Protein AF-A0A960NJ30-F1 (afdb_monomer_lite)

Radius of gyration: 24.07 Å; chains: 1; bounding box: 34×36×84 Å

pLDDT: mean 75.39, std 14.44, range [45.78, 93.19]

Secondary structure (DSSP, 8-state):
----------------------------GGG-SEEEE-SSEEEEEEEE--SSSTT-EEEEEEEESSSPPPHHHHHHHHHHH-TT---

Sequence (87 aa):
MQRIIRSGLWLSTAFLLTLPLKAEILLDWSEVDAAVGSGANHAGLVIDWNDGSAQDTLRWSIAWDQTPGSVADLLLALEVLDPRFDA

Foldseek 3Di:
DDDDDDDDDDDDDDPPPPPPPCQDDCPDPVPAPEEEDDADDKDKDKAQCVPPDPPRIHIYMYHDHDDDDDVVNVLVVCVVVPVVSPD

Structure (mmCIF, N/CA/C/O backbone):
data_AF-A0A960NJ30-F1
#
_entry.id   AF-A0A960NJ30-F1
#
loop_
_atom_site.group_PDB
_atom_site.id
_atom_site.type_symbol
_atom_site.label_atom_id
_atom_site.label_alt_id
_atom_site.label_comp_id
_atom_site.label_asym_id
_atom_site.label_entity_id
_atom_site.label_seq_id
_atom_site.pdbx_PDB_ins_code
_atom_site.Cartn_x
_atom_site.Cartn_y
_atom_site.Cartn_z
_atom_site.occupancy
_atom_site.B_iso_or_equiv
_atom_site.auth_seq_id
_atom_site.auth_comp_id
_atom_site.auth_asym_id
_atom_site.auth_atom_id
_atom_site.pdbx_PDB_model_num
ATOM 1 N N . MET A 1 1 ? -18.250 22.774 68.607 1.00 46.44 1 MET A N 1
ATOM 2 C CA . MET A 1 1 ? -19.389 22.916 67.672 1.00 46.44 1 MET A CA 1
ATOM 3 C C . MET A 1 1 ? -18.975 23.915 66.590 1.00 46.44 1 MET A C 1
ATOM 5 O O . MET A 1 1 ? -19.162 25.111 66.757 1.00 46.44 1 MET A O 1
ATOM 9 N N . GLN A 1 2 ? -18.273 23.444 65.552 1.00 45.78 2 GLN A N 1
ATOM 10 C CA . GLN A 1 2 ? -17.752 24.266 64.448 1.00 45.78 2 GLN A CA 1
ATOM 11 C C . GLN A 1 2 ? -18.506 23.926 63.159 1.00 45.78 2 GLN A C 1
ATOM 13 O O . GLN A 1 2 ? -18.844 22.772 62.906 1.00 45.78 2 GLN A O 1
ATOM 18 N N . ARG A 1 3 ? -18.850 24.979 62.417 1.00 47.97 3 ARG A N 1
ATOM 19 C CA . ARG A 1 3 ? -19.848 25.006 61.345 1.00 47.97 3 ARG A CA 1
ATOM 20 C C . ARG A 1 3 ? -19.255 24.470 60.042 1.00 47.97 3 ARG A C 1
ATOM 22 O O . ARG A 1 3 ? -18.226 24.947 59.581 1.00 47.97 3 ARG A O 1
ATOM 29 N N . ILE A 1 4 ? -19.952 23.503 59.458 1.00 54.94 4 ILE A N 1
ATOM 30 C CA . ILE A 1 4 ? -19.716 22.950 58.124 1.00 54.94 4 ILE A CA 1
ATOM 31 C C . ILE A 1 4 ? -20.115 24.025 57.102 1.00 54.94 4 ILE A C 1
ATOM 33 O O . ILE A 1 4 ? -21.279 24.423 57.069 1.00 54.94 4 ILE A O 1
ATOM 37 N N . ILE A 1 5 ? -19.181 24.489 56.268 1.00 60.12 5 ILE A N 1
ATOM 38 C CA . ILE A 1 5 ? -19.494 25.334 55.107 1.00 60.12 5 ILE A CA 1
ATOM 39 C C . ILE A 1 5 ? -19.490 24.432 53.872 1.00 60.12 5 ILE A C 1
ATOM 41 O O . ILE A 1 5 ? -18.446 23.994 53.398 1.00 60.12 5 ILE A O 1
ATOM 45 N N . ARG A 1 6 ? -20.699 24.119 53.397 1.00 59.62 6 ARG A N 1
ATOM 46 C CA . ARG A 1 6 ? -20.987 23.487 52.107 1.00 59.62 6 ARG A CA 1
ATOM 47 C C . ARG A 1 6 ? -21.203 24.591 51.079 1.00 59.62 6 ARG A C 1
ATOM 49 O O . ARG A 1 6 ? -22.206 25.278 51.205 1.00 59.62 6 ARG A O 1
ATOM 56 N N . SER A 1 7 ? -20.335 24.693 50.074 1.00 54.56 7 SER A N 1
ATOM 57 C CA . SER A 1 7 ? -20.625 25.380 48.803 1.00 54.56 7 SER A CA 1
ATOM 58 C C . SER A 1 7 ? -19.691 24.852 47.711 1.00 54.56 7 SER A C 1
ATOM 60 O O . SER A 1 7 ? -18.701 25.489 47.366 1.00 54.56 7 SER A O 1
ATOM 62 N N . GLY A 1 8 ? -19.977 23.650 47.211 1.00 56.25 8 GLY A N 1
ATOM 63 C CA . GLY A 1 8 ? -19.378 23.125 45.986 1.00 56.25 8 GLY A CA 1
ATOM 64 C C . GLY A 1 8 ? -20.275 23.455 44.796 1.00 56.25 8 GLY A C 1
ATOM 65 O O . GLY A 1 8 ? -21.384 22.942 44.707 1.00 56.25 8 GLY A O 1
ATOM 66 N N . LEU A 1 9 ? -19.801 24.327 43.915 1.00 53.28 9 LEU A N 1
ATOM 67 C CA . LEU A 1 9 ? -20.273 24.551 42.544 1.00 53.28 9 LEU A CA 1
ATOM 68 C C . LEU A 1 9 ? -19.055 25.192 41.854 1.00 53.28 9 LEU A C 1
ATOM 70 O O . LEU A 1 9 ? -18.442 26.078 42.438 1.00 53.28 9 LEU A O 1
ATOM 74 N N . TRP A 1 10 ? -18.541 24.704 40.731 1.00 50.81 10 TRP A N 1
ATOM 75 C CA . TRP A 1 10 ? -19.189 24.778 39.430 1.00 50.81 10 TRP A CA 1
ATOM 76 C C . TRP A 1 10 ? -18.789 23.600 38.536 1.00 50.81 10 TRP A C 1
ATOM 78 O O . TRP A 1 10 ? -17.611 23.303 38.350 1.00 50.81 10 TRP A O 1
ATOM 88 N N . LEU A 1 11 ? -19.810 22.955 37.975 1.00 57.03 11 LEU A N 1
ATOM 89 C CA . LEU A 1 11 ? -19.723 21.969 36.910 1.00 57.03 11 LEU A CA 1
ATOM 90 C C . LEU A 1 11 ? -19.535 22.743 35.593 1.00 57.03 11 LEU A C 1
ATOM 92 O O . LEU A 1 11 ? -20.507 23.238 35.027 1.00 57.03 11 LEU A O 1
ATOM 96 N N . SER A 1 12 ? -18.295 22.917 35.136 1.00 58.69 12 SER A N 1
ATOM 97 C CA . SER A 1 12 ? -18.037 23.480 33.807 1.00 58.69 12 SER A CA 1
ATOM 98 C C . SER A 1 12 ? -17.922 22.353 32.792 1.00 58.69 12 SER A C 1
ATOM 100 O O . SER A 1 12 ? -16.932 21.628 32.738 1.00 58.69 12 SER A O 1
ATOM 102 N N . THR A 1 13 ? -18.979 22.224 31.999 1.00 59.28 13 THR A N 1
ATOM 103 C CA . THR A 1 13 ? -19.076 21.434 30.777 1.00 59.28 13 THR A CA 1
ATOM 104 C C . THR A 1 13 ? -17.933 21.776 29.823 1.00 59.28 13 THR A C 1
ATOM 106 O O . THR A 1 13 ? -17.922 22.840 29.212 1.00 59.28 13 THR A O 1
ATOM 109 N N . ALA A 1 14 ? -17.001 20.848 29.651 1.00 57.72 14 ALA A N 1
ATOM 110 C CA . ALA A 1 14 ? -16.150 20.782 28.474 1.00 57.72 14 ALA A CA 1
ATOM 111 C C . ALA A 1 14 ? -16.074 19.317 28.039 1.00 57.72 14 ALA A C 1
ATOM 113 O O . ALA A 1 14 ? -15.077 18.636 28.255 1.00 57.72 14 ALA A O 1
ATOM 114 N N . PHE A 1 15 ? -17.156 18.817 27.435 1.00 53.38 15 PHE A N 1
ATOM 115 C CA . PHE A 1 15 ? -17.035 17.674 26.536 1.00 53.38 15 PHE A CA 1
ATOM 116 C C . PHE A 1 15 ? -16.394 18.210 25.254 1.00 53.38 15 PHE A C 1
ATOM 118 O O . PHE A 1 15 ? -17.069 18.558 24.288 1.00 53.38 15 PHE A O 1
ATOM 125 N N . LEU A 1 16 ? -15.075 18.401 25.311 1.00 53.75 16 LEU A N 1
ATOM 126 C CA . LEU A 1 16 ? -14.260 18.535 24.116 1.00 53.75 16 LEU A CA 1
ATOM 127 C C . LEU A 1 16 ? -14.486 17.247 23.329 1.00 53.75 16 LEU A C 1
ATOM 129 O O . LEU A 1 16 ? -14.100 16.174 23.788 1.00 53.75 16 LEU A O 1
ATOM 133 N N . LEU A 1 17 ? -15.155 17.357 22.179 1.00 55.94 17 LEU A N 1
ATOM 134 C CA . LEU A 1 17 ? -15.127 16.324 21.153 1.00 55.94 17 LEU A CA 1
ATOM 135 C C . LEU A 1 17 ? -13.655 16.087 20.800 1.00 55.94 17 LEU A C 1
ATOM 137 O O . LEU A 1 17 ? -13.074 16.792 19.978 1.00 55.94 17 LEU A O 1
ATOM 141 N N . THR A 1 18 ? -13.035 15.107 21.443 1.00 58.72 18 THR A N 1
ATOM 142 C CA . THR A 1 18 ? -11.797 14.513 20.965 1.00 58.72 18 THR A CA 1
ATOM 143 C C . THR A 1 18 ? -12.199 13.538 19.875 1.00 58.72 18 THR A C 1
ATOM 145 O O . THR A 1 18 ? -12.418 12.361 20.144 1.00 58.72 18 THR A O 1
ATOM 14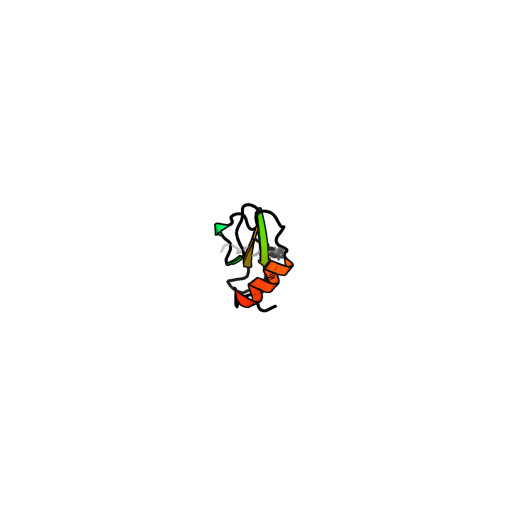8 N N . LEU A 1 19 ? -12.370 14.033 18.652 1.00 60.31 19 LEU A N 1
ATOM 149 C CA . LEU A 1 19 ? -12.276 13.152 17.497 1.00 60.31 19 LEU A CA 1
ATOM 150 C C . LEU A 1 19 ? -10.779 12.943 17.249 1.00 60.31 19 LEU A C 1
ATOM 152 O O . LEU A 1 19 ? -10.109 13.909 16.870 1.00 60.31 19 LEU A O 1
ATOM 156 N N . PRO A 1 20 ? -10.213 11.746 17.489 1.00 55.16 20 PRO A N 1
ATOM 157 C CA . PRO A 1 20 ? -8.912 11.438 16.933 1.00 55.16 20 PRO A CA 1
ATOM 158 C C . PRO A 1 20 ? -9.111 11.286 15.423 1.00 55.16 20 PRO A C 1
ATOM 160 O O . PRO A 1 20 ? -9.517 10.234 14.952 1.00 55.16 20 PRO A O 1
ATOM 163 N N . LEU A 1 21 ? -8.872 12.341 14.644 1.00 51.69 21 LEU A N 1
ATOM 164 C CA . LEU A 1 21 ? -8.665 12.158 13.210 1.00 51.69 21 LEU A CA 1
ATOM 165 C C . LEU A 1 21 ? -7.227 11.655 13.049 1.00 51.69 21 LEU A C 1
ATOM 167 O O . LEU A 1 21 ? -6.300 12.461 12.971 1.00 51.69 21 LEU A O 1
ATOM 171 N N . LYS A 1 22 ? -7.025 10.336 13.111 1.00 55.44 22 LYS A N 1
ATOM 172 C CA . LYS A 1 22 ? -5.696 9.722 13.049 1.00 55.44 22 LYS A CA 1
ATOM 173 C C . LYS A 1 22 ? -5.435 9.128 11.663 1.00 55.44 22 LYS A C 1
ATOM 175 O O . LYS A 1 22 ? -5.082 7.967 11.549 1.00 55.44 22 LYS A O 1
ATOM 180 N N . ALA A 1 23 ? -5.489 9.965 10.626 1.00 56.00 23 ALA A N 1
ATOM 181 C CA . ALA A 1 23 ? -4.900 9.584 9.346 1.00 56.00 23 ALA A CA 1
ATOM 182 C C . ALA A 1 23 ? -3.384 9.411 9.546 1.00 56.00 23 ALA A C 1
ATOM 184 O O . ALA A 1 23 ? -2.645 10.391 9.679 1.00 56.00 23 ALA A O 1
ATOM 185 N N . GLU A 1 24 ? -2.930 8.165 9.656 1.00 63.06 24 GLU A N 1
ATOM 186 C CA . GLU A 1 24 ? -1.514 7.854 9.795 1.00 63.06 24 GLU A CA 1
ATOM 187 C C . GLU A 1 24 ? -0.846 8.048 8.431 1.00 63.06 24 GLU A C 1
ATOM 189 O O . GLU A 1 24 ? -1.239 7.451 7.433 1.00 63.06 24 GLU A O 1
ATOM 194 N N . ILE A 1 25 ? 0.127 8.952 8.361 1.00 64.12 25 ILE A N 1
ATOM 195 C CA . ILE A 1 25 ? 0.930 9.132 7.151 1.00 64.12 25 ILE A CA 1
ATOM 196 C C . ILE A 1 25 ? 1.913 7.963 7.091 1.00 64.12 25 ILE A C 1
ATOM 198 O O . ILE A 1 25 ? 2.535 7.652 8.103 1.00 64.12 25 ILE A O 1
ATOM 202 N N . LEU A 1 26 ? 2.083 7.350 5.918 1.00 67.38 26 LEU A N 1
ATOM 203 C CA . LEU A 1 26 ? 3.176 6.405 5.692 1.00 67.38 26 LEU A CA 1
ATOM 204 C C . LEU A 1 26 ? 4.502 7.176 5.736 1.00 67.38 26 LEU A C 1
ATOM 206 O O . LEU A 1 26 ? 4.805 7.931 4.808 1.00 67.38 26 LEU A O 1
ATOM 210 N N . LEU A 1 27 ? 5.259 7.039 6.824 1.00 67.56 27 LEU A N 1
ATOM 211 C CA . LEU A 1 27 ? 6.525 7.759 7.005 1.00 67.56 27 LEU A CA 1
ATOM 212 C C . LEU A 1 27 ? 7.733 6.892 6.637 1.00 67.56 27 LEU A C 1
ATOM 214 O O . LEU A 1 27 ? 8.776 7.433 6.267 1.00 67.56 27 LEU A O 1
ATOM 218 N N . ASP A 1 28 ? 7.575 5.568 6.688 1.00 82.06 28 ASP A N 1
ATOM 219 C CA . ASP A 1 28 ? 8.579 4.584 6.293 1.00 82.06 28 ASP A CA 1
ATOM 220 C C . ASP A 1 28 ? 7.935 3.445 5.478 1.00 82.06 28 ASP A C 1
ATOM 222 O O . ASP A 1 28 ? 6.852 2.953 5.787 1.00 82.06 28 ASP A O 1
ATOM 226 N N . TRP A 1 29 ? 8.622 2.990 4.430 1.00 82.62 29 TRP A N 1
ATOM 227 C CA . TRP A 1 29 ? 8.201 1.852 3.610 1.00 82.62 29 TRP A CA 1
ATOM 228 C C . TRP A 1 29 ? 8.250 0.521 4.365 1.00 82.62 29 TRP A C 1
ATOM 230 O O . TRP A 1 29 ? 7.619 -0.441 3.934 1.00 82.62 29 TRP A O 1
ATOM 240 N N . SER A 1 30 ? 8.967 0.456 5.491 1.00 83.25 30 SER A N 1
ATOM 241 C CA . SER A 1 30 ? 8.935 -0.701 6.392 1.00 83.25 30 SER A CA 1
ATOM 242 C C . SER A 1 30 ? 7.579 -0.894 7.090 1.00 83.25 30 SER A C 1
ATOM 244 O O . SER A 1 30 ? 7.290 -1.993 7.556 1.00 83.25 30 SER A O 1
ATOM 246 N N . GLU A 1 31 ? 6.733 0.142 7.119 1.00 84.06 31 GLU A N 1
ATOM 247 C CA . GLU A 1 31 ? 5.394 0.118 7.723 1.00 84.06 31 GLU A CA 1
ATOM 248 C C . GLU A 1 31 ? 4.323 -0.428 6.767 1.00 84.06 31 GLU A C 1
ATOM 250 O O . GLU A 1 31 ? 3.164 -0.566 7.149 1.00 84.06 31 GLU A O 1
ATOM 255 N N . VAL A 1 32 ? 4.682 -0.717 5.515 1.00 87.31 32 VAL A N 1
ATOM 256 C CA . VAL A 1 32 ? 3.753 -1.241 4.514 1.00 87.31 32 VAL A CA 1
ATOM 257 C C . VAL A 1 32 ? 3.367 -2.682 4.850 1.00 87.31 32 VAL A C 1
ATOM 259 O O . VAL A 1 32 ? 4.2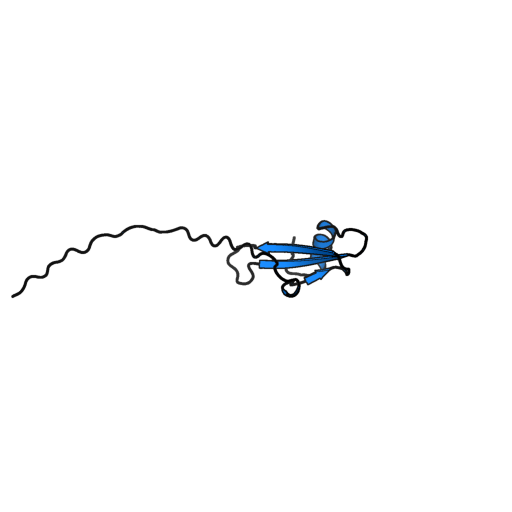25 -3.555 4.968 1.00 87.31 32 VAL A O 1
ATOM 262 N N . ASP A 1 33 ? 2.064 -2.944 4.920 1.00 86.88 33 ASP A N 1
ATOM 263 C CA . ASP A 1 33 ? 1.513 -4.271 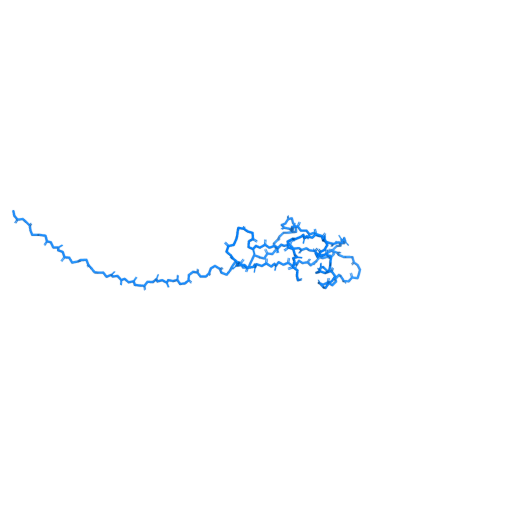5.177 1.00 86.88 33 ASP A CA 1
ATOM 264 C C . ASP A 1 33 ? 1.663 -5.210 3.968 1.00 86.88 33 ASP A C 1
ATOM 266 O O . ASP A 1 33 ? 1.973 -6.391 4.132 1.00 86.88 33 ASP A O 1
ATOM 270 N N . ALA A 1 34 ? 1.459 -4.693 2.749 1.00 87.06 34 ALA A N 1
ATOM 271 C CA . ALA A 1 34 ? 1.757 -5.418 1.512 1.00 87.06 34 ALA A CA 1
ATOM 272 C C . ALA A 1 34 ? 2.218 -4.492 0.375 1.00 87.06 34 ALA A C 1
ATOM 274 O O . ALA A 1 34 ? 1.726 -3.375 0.199 1.00 87.06 34 ALA A O 1
ATOM 275 N N . ALA A 1 35 ? 3.179 -4.972 -0.415 1.00 88.31 35 ALA A N 1
ATOM 276 C CA . ALA A 1 35 ? 3.805 -4.222 -1.498 1.00 88.31 35 ALA A CA 1
ATOM 277 C C . ALA A 1 35 ? 3.652 -4.945 -2.841 1.00 88.31 35 ALA A C 1
ATOM 279 O O . ALA A 1 35 ? 3.745 -6.172 -2.915 1.00 88.31 35 ALA A O 1
ATOM 280 N N . VAL A 1 36 ? 3.459 -4.169 -3.907 1.00 90.31 36 VAL A N 1
ATOM 281 C CA . VAL A 1 36 ? 3.299 -4.648 -5.283 1.00 90.31 36 VAL A CA 1
ATOM 282 C C . VAL A 1 36 ? 4.422 -4.109 -6.162 1.00 90.31 36 VAL A C 1
ATOM 284 O O . VAL A 1 36 ? 4.758 -2.927 -6.120 1.00 90.31 36 VAL A O 1
ATOM 287 N N . GLY A 1 37 ? 4.972 -4.965 -7.019 1.00 89.06 37 GLY A N 1
ATOM 288 C CA . GLY A 1 37 ? 5.975 -4.567 -8.003 1.00 89.06 37 GLY A CA 1
ATOM 289 C C . GLY A 1 37 ? 7.379 -4.378 -7.426 1.00 89.06 37 GLY A C 1
ATOM 290 O O . GLY A 1 37 ? 7.706 -4.832 -6.331 1.00 89.06 37 GLY A O 1
ATOM 291 N N . SER A 1 38 ? 8.234 -3.739 -8.219 1.00 89.81 38 SER A N 1
ATOM 292 C CA . SER A 1 38 ? 9.635 -3.478 -7.896 1.00 89.81 38 SER A CA 1
ATOM 293 C C . SER A 1 38 ? 10.131 -2.265 -8.672 1.00 89.81 38 SER A C 1
ATOM 295 O O . SER A 1 38 ? 9.753 -2.080 -9.830 1.00 89.81 38 SER A O 1
ATOM 297 N N . GLY A 1 39 ? 11.028 -1.493 -8.072 1.00 91.12 39 GLY A N 1
ATOM 298 C CA . GLY A 1 39 ? 11.731 -0.408 -8.744 1.00 91.12 39 GLY A CA 1
ATOM 299 C C . GLY A 1 39 ? 12.083 0.724 -7.794 1.00 91.12 39 GLY A C 1
ATOM 300 O O . GLY A 1 39 ? 11.802 0.638 -6.603 1.00 91.12 39 GLY A O 1
ATOM 301 N N . ALA A 1 40 ? 12.729 1.760 -8.321 1.00 90.38 40 ALA A N 1
ATOM 302 C CA . ALA A 1 40 ? 13.213 2.892 -7.530 1.00 90.38 40 ALA A CA 1
ATOM 303 C C . ALA A 1 40 ? 12.130 3.929 -7.179 1.00 90.38 40 ALA A C 1
ATOM 305 O O . ALA A 1 40 ? 12.307 4.705 -6.238 1.00 90.38 40 ALA A O 1
ATOM 306 N N . ASN A 1 41 ? 11.034 3.985 -7.937 1.00 89.81 41 ASN A N 1
ATOM 307 C CA . ASN A 1 41 ? 9.912 4.871 -7.642 1.00 89.81 41 ASN A CA 1
ATOM 308 C C . ASN A 1 41 ? 8.849 4.119 -6.849 1.00 89.81 41 ASN A C 1
ATOM 310 O O . ASN A 1 41 ? 8.598 2.945 -7.113 1.00 89.81 41 ASN A O 1
ATOM 314 N N . HIS A 1 42 ? 8.189 4.821 -5.930 1.00 88.38 42 HIS A N 1
ATOM 315 C CA . HIS A 1 42 ? 7.189 4.241 -5.043 1.00 88.38 42 HIS A CA 1
ATOM 316 C C . HIS A 1 42 ? 5.985 5.165 -4.871 1.00 88.38 42 HIS A C 1
ATOM 318 O O . HIS A 1 42 ? 6.116 6.391 -4.876 1.00 88.38 42 HIS A O 1
ATOM 324 N N . ALA A 1 43 ? 4.822 4.563 -4.651 1.00 87.25 43 ALA A N 1
ATOM 325 C CA . ALA A 1 43 ? 3.634 5.228 -4.139 1.00 87.25 43 ALA A CA 1
ATOM 326 C C . ALA A 1 43 ? 3.035 4.391 -3.009 1.00 87.25 43 ALA A C 1
ATOM 328 O O . ALA A 1 43 ? 3.048 3.161 -3.069 1.00 87.25 43 ALA A O 1
ATOM 329 N N . GLY A 1 44 ? 2.516 5.070 -1.989 1.00 87.44 44 GLY A N 1
ATOM 330 C CA . GLY A 1 44 ? 1.828 4.458 -0.858 1.00 87.44 44 GLY A CA 1
ATOM 331 C C . GLY A 1 44 ? 0.336 4.775 -0.883 1.00 87.44 44 GLY A C 1
ATOM 332 O O . GLY A 1 44 ? -0.056 5.890 -1.228 1.00 87.44 44 GLY A O 1
ATOM 333 N N . LEU A 1 45 ? -0.478 3.801 -0.490 1.00 86.75 45 LEU A N 1
ATOM 334 C CA . LEU A 1 45 ? -1.894 3.958 -0.185 1.00 86.75 45 LEU A CA 1
ATOM 335 C C . LEU A 1 45 ? -2.086 3.627 1.292 1.00 86.75 45 LEU A C 1
ATOM 337 O O . LEU A 1 45 ? -1.764 2.523 1.720 1.00 86.75 45 LEU A O 1
ATOM 341 N N . VAL A 1 46 ? -2.617 4.574 2.058 1.00 87.25 46 VAL A N 1
ATOM 342 C CA . VAL A 1 46 ? -2.994 4.344 3.454 1.00 87.25 46 VAL A CA 1
ATOM 343 C C . VAL A 1 46 ? -4.478 4.607 3.593 1.00 87.25 46 VAL A C 1
ATOM 345 O O . VAL A 1 46 ? -4.955 5.664 3.175 1.00 87.25 46 VAL A O 1
ATOM 348 N N . ILE A 1 47 ? -5.196 3.647 4.165 1.00 83.94 47 ILE A N 1
ATOM 349 C CA . ILE A 1 47 ? -6.611 3.789 4.487 1.00 83.94 47 ILE A CA 1
ATOM 350 C C . ILE A 1 47 ? -6.764 3.630 5.991 1.00 83.94 47 ILE A C 1
ATOM 352 O O . ILE A 1 47 ? -6.418 2.589 6.545 1.00 83.94 47 ILE A O 1
ATOM 356 N N . ASP A 1 48 ? -7.274 4.683 6.623 1.00 83.88 48 ASP A N 1
ATOM 357 C CA . ASP A 1 48 ? -7.789 4.651 7.986 1.00 83.88 48 ASP A CA 1
ATOM 358 C C . ASP A 1 48 ? -9.313 4.487 7.913 1.00 83.88 48 ASP A C 1
ATOM 360 O O . ASP A 1 48 ? -10.023 5.383 7.447 1.00 83.88 48 ASP A O 1
ATOM 364 N N . TRP A 1 49 ? -9.799 3.312 8.300 1.00 80.31 49 TRP A N 1
ATOM 365 C CA . TRP A 1 49 ? -11.210 2.944 8.276 1.00 80.31 49 TRP A CA 1
ATOM 366 C C . TRP A 1 49 ? -11.995 3.610 9.401 1.00 80.31 49 TRP A C 1
ATOM 368 O O . TRP A 1 49 ? -13.191 3.858 9.233 1.00 80.31 49 TRP A O 1
ATOM 378 N N . ASN A 1 50 ? -11.326 3.928 10.519 1.00 75.69 50 ASN A N 1
ATOM 379 C CA . ASN A 1 50 ? -11.935 4.511 11.714 1.00 75.69 50 ASN A CA 1
ATOM 380 C C . ASN A 1 50 ? -13.253 3.798 12.104 1.00 75.69 50 ASN A C 1
ATOM 382 O O . ASN A 1 50 ? -14.257 4.439 12.433 1.00 75.69 50 ASN A O 1
ATOM 386 N N . ASP A 1 51 ? -13.269 2.464 12.011 1.00 73.69 51 ASP A N 1
ATOM 387 C CA . ASP A 1 51 ? -14.444 1.627 12.280 1.00 73.69 51 ASP A CA 1
ATOM 388 C C . ASP A 1 51 ? -14.544 1.215 13.759 1.00 73.69 51 ASP A C 1
ATOM 390 O O . ASP A 1 51 ? -15.537 0.620 14.189 1.00 73.69 51 ASP A O 1
ATOM 394 N N . GLY A 1 52 ? -13.550 1.609 14.561 1.00 70.62 52 GLY A N 1
ATOM 395 C CA . GLY A 1 52 ? -13.468 1.331 15.988 1.00 70.62 52 GLY A CA 1
ATOM 396 C C . GLY A 1 52 ? -12.825 -0.022 16.293 1.00 70.62 52 GLY A C 1
ATOM 397 O O . GLY A 1 52 ? -12.980 -0.520 17.415 1.00 70.62 52 GLY A O 1
ATOM 398 N N . SER A 1 53 ? -12.134 -0.630 15.323 1.00 67.31 53 SER A N 1
ATOM 399 C CA . SER A 1 53 ? -11.416 -1.894 15.470 1.00 67.31 53 SER A CA 1
ATOM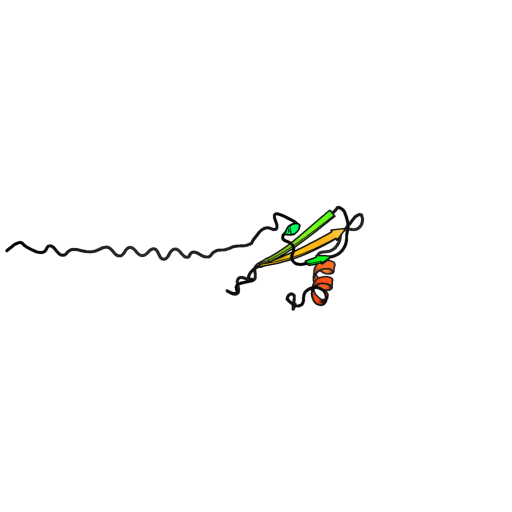 400 C C . SER A 1 53 ? -9.915 -1.682 15.711 1.00 67.31 53 SER A C 1
ATOM 402 O O . SER A 1 53 ? -9.334 -0.645 15.444 1.00 67.31 53 SER A O 1
ATOM 404 N N . ALA A 1 54 ? -9.213 -2.684 16.246 1.00 62.88 54 ALA A N 1
ATOM 405 C CA . ALA A 1 54 ? -7.791 -2.522 16.579 1.00 62.88 54 ALA A CA 1
ATOM 406 C C . ALA A 1 54 ? -6.850 -2.414 15.353 1.00 62.88 54 ALA A C 1
ATOM 408 O O . ALA A 1 54 ? -5.681 -2.070 15.526 1.00 62.88 54 ALA A O 1
ATOM 409 N N . GLN A 1 55 ? -7.326 -2.719 14.139 1.00 66.19 55 GLN A N 1
ATOM 410 C CA . GLN A 1 55 ? -6.595 -2.526 12.878 1.00 66.19 55 GLN A CA 1
ATOM 411 C C . GLN A 1 55 ? -7.280 -1.450 12.029 1.00 66.19 55 GLN A C 1
ATOM 413 O O . GLN A 1 55 ? -7.583 -1.667 10.861 1.00 66.19 55 GLN A O 1
ATOM 418 N N . ASP A 1 56 ? -7.493 -0.274 12.620 1.00 78.19 56 ASP A N 1
ATOM 419 C CA . ASP A 1 56 ? -8.139 0.848 11.935 1.00 78.19 56 ASP A CA 1
ATOM 420 C C . ASP A 1 56 ? -7.359 1.321 10.693 1.00 78.19 56 ASP A C 1
ATOM 422 O O . ASP A 1 56 ? -7.941 1.957 9.828 1.00 78.19 56 ASP A O 1
ATOM 426 N N . THR A 1 57 ? -6.061 1.016 10.553 1.00 83.44 57 THR A N 1
ATOM 427 C CA . THR A 1 57 ? -5.232 1.533 9.450 1.00 83.44 57 THR A CA 1
ATOM 428 C C . THR A 1 57 ? -4.490 0.438 8.690 1.00 83.44 57 THR A C 1
ATOM 430 O O . THR A 1 57 ? -3.662 -0.263 9.279 1.00 83.44 57 THR A O 1
ATOM 433 N N . LEU A 1 58 ? -4.711 0.369 7.374 1.00 87.38 58 LEU A N 1
ATOM 434 C CA . LEU A 1 58 ? -3.997 -0.504 6.437 1.00 87.38 58 LEU A CA 1
ATOM 435 C C . LEU A 1 58 ? -3.129 0.313 5.476 1.00 87.38 58 LEU A C 1
ATOM 437 O O . LEU A 1 58 ? -3.527 1.388 5.018 1.00 87.38 58 LEU A O 1
ATOM 441 N N . ARG A 1 59 ? -1.930 -0.198 5.187 1.00 89.88 59 ARG A N 1
ATOM 442 C CA . ARG A 1 59 ? -0.895 0.472 4.393 1.00 89.88 59 ARG A CA 1
ATOM 443 C C . ARG A 1 59 ? -0.427 -0.443 3.270 1.00 89.88 59 ARG A C 1
ATOM 445 O O . ARG A 1 59 ? 0.085 -1.530 3.512 1.00 89.88 59 ARG A O 1
ATOM 452 N N . TRP A 1 60 ? -0.498 0.036 2.039 1.00 91.25 60 TRP A N 1
ATOM 453 C CA . TRP A 1 60 ? -0.026 -0.684 0.862 1.00 91.25 60 TRP A CA 1
ATOM 454 C C . TRP A 1 60 ? 0.911 0.172 0.025 1.00 91.25 60 TRP A C 1
ATOM 456 O O . TRP A 1 60 ? 0.885 1.400 0.111 1.00 91.25 60 TRP A O 1
ATOM 466 N N . SER A 1 61 ? 1.739 -0.457 -0.808 1.00 91.19 61 SER A N 1
ATOM 467 C CA . SER A 1 61 ? 2.589 0.283 -1.745 1.00 91.19 61 SER A CA 1
ATOM 468 C C . SER A 1 61 ? 2.704 -0.373 -3.113 1.00 91.19 61 SER A C 1
ATOM 470 O O . SER A 1 61 ? 2.526 -1.581 -3.262 1.00 91.19 61 SER A O 1
ATOM 472 N N . ILE A 1 62 ? 3.038 0.444 -4.111 1.00 91.88 62 ILE A N 1
ATOM 473 C CA . ILE A 1 62 ? 3.435 0.007 -5.449 1.00 91.88 62 ILE A CA 1
ATOM 474 C C . ILE A 1 62 ? 4.799 0.598 -5.808 1.00 91.88 62 ILE A C 1
ATOM 476 O O . ILE A 1 62 ? 5.051 1.774 -5.543 1.00 91.88 62 ILE A O 1
ATOM 480 N N . ALA A 1 63 ? 5.668 -0.217 -6.409 1.00 91.88 63 ALA A N 1
ATOM 481 C CA . ALA A 1 63 ? 7.015 0.155 -6.834 1.00 91.88 63 ALA A CA 1
ATOM 482 C C . ALA A 1 63 ? 7.218 -0.040 -8.347 1.00 91.88 63 ALA A C 1
ATOM 484 O O . ALA A 1 63 ? 6.751 -1.032 -8.913 1.00 91.88 63 ALA A O 1
ATOM 485 N N . TRP A 1 64 ? 7.929 0.886 -9.002 1.00 93.19 64 TRP A N 1
ATOM 486 C CA . TRP A 1 64 ? 8.203 0.842 -10.445 1.00 93.19 64 TRP A CA 1
ATOM 487 C C . TRP A 1 64 ? 9.497 1.572 -10.842 1.00 93.19 64 TRP A C 1
ATOM 489 O O . TRP A 1 64 ? 9.943 2.495 -10.165 1.00 93.19 64 TRP A O 1
ATOM 499 N N . ASP A 1 65 ? 10.084 1.214 -11.989 1.00 92.06 65 ASP A N 1
ATOM 500 C CA . ASP A 1 65 ? 11.298 1.873 -12.504 1.00 92.06 65 ASP A CA 1
ATOM 501 C C . ASP A 1 65 ? 11.017 2.925 -13.583 1.00 92.06 65 ASP A C 1
ATOM 503 O O . ASP A 1 65 ? 11.365 4.090 -13.419 1.00 92.06 65 ASP A O 1
ATOM 507 N N . GLN A 1 66 ? 10.413 2.529 -14.706 1.00 88.69 66 GLN A N 1
ATOM 508 C CA . GLN A 1 66 ? 10.319 3.389 -15.899 1.00 88.69 66 GLN A CA 1
ATOM 509 C C . GLN A 1 66 ? 8.885 3.797 -16.238 1.00 88.69 66 GLN A C 1
ATOM 511 O O . GLN A 1 66 ? 8.634 4.941 -16.602 1.00 88.69 66 GLN A O 1
ATOM 516 N N . THR A 1 67 ? 7.936 2.867 -16.120 1.00 87.56 67 THR A N 1
ATOM 517 C CA . THR A 1 67 ? 6.515 3.152 -16.355 1.00 87.56 67 THR A CA 1
ATOM 518 C C . THR A 1 67 ? 5.845 3.379 -15.008 1.00 87.56 67 THR A C 1
ATOM 520 O O . THR A 1 67 ? 5.943 2.480 -14.174 1.00 87.56 67 THR A O 1
ATOM 523 N N . PRO A 1 68 ? 5.199 4.537 -14.772 1.00 78.38 68 PRO A N 1
ATOM 524 C CA . PRO A 1 68 ? 4.454 4.778 -13.546 1.00 78.38 68 PRO A CA 1
ATOM 525 C C . PRO A 1 68 ? 3.455 3.662 -13.269 1.00 78.38 68 PRO A C 1
ATOM 527 O O . PRO A 1 68 ? 2.602 3.385 -14.111 1.00 78.38 68 PRO A O 1
ATOM 530 N N . GLY A 1 69 ? 3.565 3.039 -12.096 1.00 76.12 69 GLY A N 1
ATOM 531 C CA . GLY A 1 69 ? 2.510 2.173 -11.588 1.00 76.12 69 GLY A CA 1
ATOM 532 C C . GLY A 1 69 ? 1.266 3.013 -11.310 1.00 76.12 69 GLY A C 1
ATOM 533 O O . GLY A 1 69 ? 1.367 4.095 -10.725 1.00 76.12 69 GLY A O 1
ATOM 534 N N . SER A 1 70 ? 0.094 2.557 -11.751 1.00 83.94 70 SER A N 1
ATOM 535 C CA . SER A 1 70 ? -1.158 3.230 -11.415 1.00 83.94 70 SER A CA 1
ATOM 536 C C . SER A 1 70 ? -1.630 2.801 -10.030 1.00 83.94 70 SER A C 1
ATOM 538 O O . SER A 1 70 ? -1.512 1.637 -9.650 1.00 83.94 70 SER A O 1
ATOM 540 N N . VAL A 1 71 ? -2.268 3.713 -9.295 1.00 79.69 71 VAL A N 1
ATOM 541 C CA . VAL A 1 71 ? -3.019 3.345 -8.081 1.00 79.69 71 VAL A CA 1
ATOM 542 C C . VAL A 1 71 ? -4.124 2.339 -8.418 1.00 79.69 71 VAL A C 1
ATOM 544 O O . VAL A 1 71 ? -4.417 1.470 -7.610 1.00 79.69 71 VAL A O 1
ATOM 547 N N . ALA A 1 72 ? -4.696 2.389 -9.625 1.00 85.75 72 ALA A N 1
ATOM 548 C CA . ALA A 1 72 ? -5.663 1.384 -10.063 1.00 85.75 72 ALA A CA 1
ATOM 549 C C . ALA A 1 72 ? -5.044 -0.024 -10.147 1.00 85.75 72 ALA A C 1
ATOM 551 O O . ALA A 1 72 ? -5.687 -0.989 -9.743 1.00 85.75 72 ALA A O 1
ATOM 552 N N . ASP A 1 73 ? -3.793 -0.135 -10.606 1.00 85.69 73 ASP A N 1
ATOM 553 C CA . ASP A 1 73 ? -3.079 -1.417 -10.663 1.00 85.69 73 ASP A CA 1
ATOM 554 C C . ASP A 1 73 ? -2.799 -1.946 -9.254 1.00 85.69 73 ASP A C 1
ATOM 556 O O . ASP A 1 73 ? -2.912 -3.145 -9.009 1.00 85.69 73 ASP A O 1
ATOM 560 N N . LEU A 1 74 ? -2.483 -1.045 -8.315 1.00 87.69 74 LEU A N 1
ATOM 561 C CA . LEU A 1 74 ? -2.355 -1.387 -6.901 1.00 87.69 74 LEU A CA 1
ATOM 562 C C . LEU A 1 74 ? -3.675 -1.947 -6.352 1.00 87.69 74 LEU A C 1
ATOM 564 O O . LEU A 1 74 ? -3.665 -3.039 -5.801 1.00 87.69 74 LEU A O 1
ATOM 568 N N . LEU A 1 75 ? -4.805 -1.256 -6.536 1.00 87.88 75 LEU A N 1
ATOM 569 C CA . LEU A 1 75 ? -6.108 -1.707 -6.021 1.00 87.88 75 LEU A CA 1
ATOM 570 C C . LEU A 1 75 ? -6.514 -3.078 -6.589 1.00 87.88 75 LEU A C 1
ATOM 572 O O . LEU A 1 75 ? -6.930 -3.950 -5.834 1.00 87.88 75 LEU A O 1
ATOM 576 N N . LEU A 1 76 ? -6.328 -3.296 -7.896 1.00 88.38 76 LEU A N 1
ATOM 577 C CA . LEU A 1 76 ? -6.601 -4.591 -8.535 1.00 88.38 76 LEU A CA 1
ATOM 578 C C . LEU A 1 76 ? -5.693 -5.708 -8.004 1.00 88.38 76 LEU A C 1
ATOM 580 O O . LEU A 1 76 ? -6.121 -6.850 -7.864 1.00 88.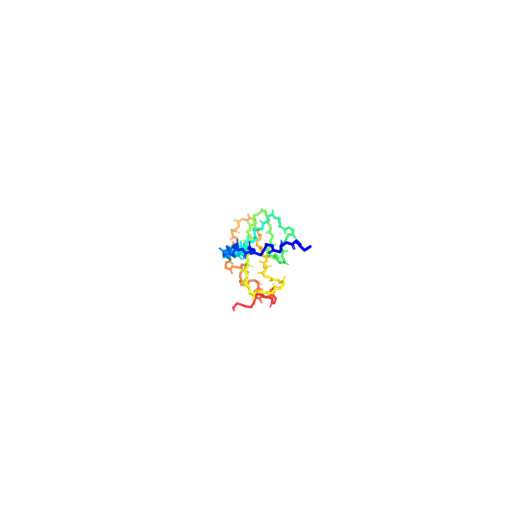38 76 LEU A O 1
ATOM 584 N N . ALA A 1 77 ? -4.428 -5.400 -7.717 1.00 86.19 77 ALA A N 1
ATOM 585 C CA . ALA A 1 77 ? -3.509 -6.374 -7.142 1.00 86.19 77 ALA A CA 1
ATOM 586 C C . ALA A 1 77 ? -3.852 -6.698 -5.677 1.00 86.19 77 ALA A C 1
ATOM 588 O O . ALA A 1 77 ? -3.685 -7.842 -5.254 1.00 86.19 77 ALA A O 1
ATOM 589 N N . LEU A 1 78 ? -4.343 -5.720 -4.910 1.00 87.38 78 LEU A N 1
ATOM 590 C CA . LEU A 1 78 ? -4.685 -5.893 -3.496 1.00 87.38 78 LEU A CA 1
ATOM 591 C C . LEU A 1 78 ? -5.870 -6.827 -3.269 1.00 87.38 78 LEU A C 1
ATOM 593 O O . LEU A 1 78 ? -5.816 -7.594 -2.315 1.00 87.38 78 LEU A O 1
ATOM 597 N N . GLU A 1 79 ? -6.853 -6.853 -4.173 1.00 85.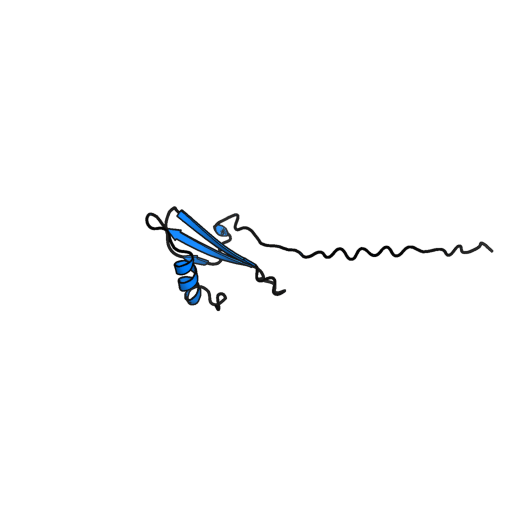88 79 GLU A N 1
ATOM 598 C CA . GLU A 1 79 ? -7.983 -7.801 -4.119 1.00 85.88 79 GLU A CA 1
ATOM 599 C C . GLU A 1 79 ? -7.507 -9.267 -4.051 1.00 85.88 79 GLU A C 1
ATOM 601 O O . GLU A 1 79 ? -8.139 -10.125 -3.438 1.00 85.88 79 GLU A O 1
ATOM 606 N N . VAL A 1 80 ? -6.348 -9.565 -4.649 1.00 84.50 80 VAL A N 1
ATOM 607 C CA . VAL A 1 80 ? -5.742 -10.904 -4.633 1.00 84.50 80 VAL A CA 1
ATOM 608 C C . VAL A 1 80 ? -4.705 -11.058 -3.517 1.00 84.50 80 VAL A C 1
ATOM 610 O O . VAL A 1 80 ? -4.555 -12.146 -2.958 1.00 84.50 80 VAL A O 1
ATOM 613 N N . LEU A 1 81 ? -3.938 -10.004 -3.230 1.00 84.88 81 LEU A N 1
ATOM 614 C CA . LEU A 1 81 ? -2.766 -10.064 -2.351 1.00 84.88 81 LEU A CA 1
ATOM 615 C C . LEU A 1 81 ? -3.087 -9.899 -0.868 1.00 84.88 81 LEU A C 1
ATOM 617 O O . LEU A 1 81 ? -2.344 -10.423 -0.037 1.00 84.88 81 LEU A O 1
ATOM 621 N N . ASP A 1 82 ? -4.153 -9.179 -0.529 1.00 85.69 82 ASP A N 1
ATOM 622 C CA . ASP A 1 82 ? -4.517 -8.902 0.853 1.00 85.69 82 ASP A CA 1
ATOM 623 C C . ASP A 1 82 ? -6.014 -9.161 1.073 1.00 85.69 82 ASP A C 1
ATOM 625 O O . ASP A 1 82 ? -6.839 -8.341 0.679 1.00 85.69 82 ASP A O 1
ATOM 629 N N . PRO A 1 83 ? -6.400 -10.260 1.749 1.00 85.62 83 PRO A N 1
ATOM 630 C CA . PRO A 1 83 ? -7.808 -10.589 1.977 1.00 85.62 83 PRO A CA 1
ATOM 631 C C . PRO A 1 83 ? -8.535 -9.581 2.880 1.00 85.62 83 PRO A C 1
ATOM 633 O O . PRO A 1 83 ? -9.743 -9.695 3.064 1.00 85.62 83 PRO A O 1
ATOM 636 N N . ARG A 1 84 ? -7.819 -8.625 3.489 1.00 83.44 84 ARG A N 1
ATOM 637 C CA . ARG A 1 84 ? -8.422 -7.510 4.234 1.00 83.44 84 ARG A CA 1
ATOM 638 C C . ARG A 1 84 ? -8.918 -6.400 3.307 1.00 83.44 84 ARG A C 1
ATOM 640 O O . ARG A 1 84 ? -9.717 -5.575 3.738 1.00 83.44 84 ARG A O 1
ATOM 647 N N . PHE A 1 85 ? -8.435 -6.359 2.068 1.00 78.75 85 PHE A N 1
ATOM 648 C CA . PHE A 1 85 ? -8.902 -5.452 1.030 1.00 78.75 85 PHE A CA 1
ATOM 649 C C . PHE A 1 85 ? -10.069 -6.107 0.275 1.00 78.75 85 PHE A C 1
ATOM 651 O O . PHE A 1 85 ? -9.917 -6.590 -0.843 1.00 78.75 85 PHE A O 1
ATOM 658 N N . ASP A 1 86 ? -11.229 -6.170 0.929 1.00 70.62 86 ASP A N 1
ATOM 659 C CA . ASP A 1 86 ? -12.495 -6.590 0.314 1.00 70.62 86 ASP A CA 1
ATOM 660 C C . ASP A 1 86 ? -13.210 -5.323 -0.189 1.00 70.62 86 ASP A C 1
ATOM 662 O O . ASP A 1 86 ? -13.746 -4.553 0.614 1.00 70.62 86 ASP A O 1
ATOM 666 N N . ALA A 1 87 ? -13.085 -5.036 -1.490 1.00 57.06 87 ALA A N 1
ATOM 667 C CA . ALA A 1 87 ? -13.527 -3.790 -2.132 1.00 57.06 87 ALA A CA 1
ATOM 668 C C . ALA A 1 87 ? -14.879 -3.917 -2.850 1.00 57.06 87 ALA A C 1
ATOM 670 O O . ALA A 1 87 ? -15.134 -4.965 -3.484 1.00 57.06 87 ALA A O 1
#